Protein AF-A0A3M6WZY7-F1 (afdb_monomer_lite)

Foldseek 3Di:
DPVVVVVVVVVVVVCVPVPQPDDPDDPDDDDPDDDDCVVVVVVVVVVCVVVVNDDDPDDQKDWDQDPVRDIDIDGRD

Structure (mmCIF, N/CA/C/O backbone):
data_AF-A0A3M6WZY7-F1
#
_entry.id   AF-A0A3M6WZY7-F1
#
loop_
_atom_site.group_PDB
_atom_site.id
_atom_site.type_symbol
_atom_site.label_atom_id
_atom_site.label_alt_id
_atom_site.label_comp_id
_atom_site.label_asym_id
_atom_site.label_entity_id
_atom_site.label_seq_id
_atom_sit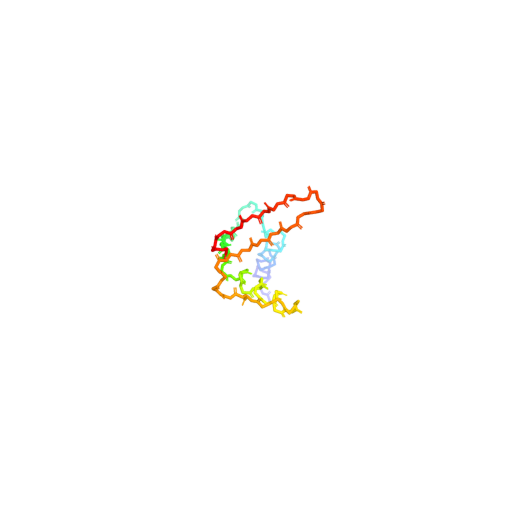e.pdbx_PDB_ins_code
_atom_site.Cartn_x
_atom_site.Cartn_y
_atom_site.Cartn_z
_atom_site.occupancy
_atom_site.B_iso_or_equiv
_atom_site.auth_seq_id
_atom_site.auth_comp_id
_atom_site.auth_asym_id
_atom_site.auth_atom_id
_atom_site.pdbx_PDB_model_num
ATOM 1 N N . MET A 1 1 ? 41.243 8.417 -57.395 1.00 58.38 1 MET A N 1
ATOM 2 C CA . MET A 1 1 ? 40.151 8.523 -56.404 1.00 58.38 1 MET A CA 1
ATOM 3 C C . MET A 1 1 ? 38.851 8.551 -57.183 1.00 58.38 1 MET A C 1
ATOM 5 O O . MET A 1 1 ? 38.611 9.527 -57.876 1.00 58.38 1 MET A O 1
ATOM 9 N N . ASP A 1 2 ? 38.063 7.479 -57.147 1.00 79.44 2 ASP A N 1
ATOM 10 C CA . ASP A 1 2 ? 36.854 7.368 -57.975 1.00 79.44 2 ASP A CA 1
ATOM 11 C C . ASP A 1 2 ? 35.759 8.312 -57.466 1.00 79.44 2 ASP A C 1
ATOM 13 O O . ASP A 1 2 ? 35.062 8.036 -56.483 1.00 79.44 2 ASP A O 1
ATOM 17 N N . HIS A 1 3 ? 35.626 9.459 -58.130 1.00 78.38 3 HIS A N 1
ATOM 18 C CA . HIS A 1 3 ? 34.750 10.554 -57.713 1.00 78.38 3 HIS A CA 1
ATOM 19 C C . HIS A 1 3 ? 33.265 10.159 -57.674 1.00 78.38 3 HIS A C 1
ATOM 21 O O . HIS A 1 3 ? 32.536 10.614 -56.794 1.00 78.38 3 HIS A O 1
ATOM 27 N N . GLU A 1 4 ? 32.821 9.250 -58.546 1.00 82.00 4 GLU A N 1
ATOM 28 C CA . GLU A 1 4 ? 31.437 8.754 -58.558 1.00 82.00 4 GLU A CA 1
ATOM 29 C C . GLU A 1 4 ? 31.090 7.928 -57.316 1.00 82.00 4 GLU A C 1
ATOM 31 O O . GLU A 1 4 ? 30.008 8.063 -56.736 1.00 82.00 4 GLU A O 1
ATOM 36 N N . LYS A 1 5 ? 32.028 7.089 -56.865 1.00 82.19 5 LYS A N 1
ATOM 37 C CA . LYS A 1 5 ? 31.856 6.267 -55.664 1.00 82.19 5 LYS A CA 1
ATOM 38 C C . LYS A 1 5 ? 31.802 7.149 -54.418 1.00 82.19 5 LYS A C 1
ATOM 40 O O . LYS A 1 5 ? 30.973 6.916 -53.537 1.00 82.19 5 LYS A O 1
ATOM 45 N N . LEU A 1 6 ? 32.627 8.198 -54.384 1.00 81.19 6 LEU A N 1
ATOM 46 C CA . LEU A 1 6 ? 32.607 9.202 -53.321 1.00 81.19 6 LEU A CA 1
ATOM 47 C C . LEU A 1 6 ? 31.283 9.984 -53.302 1.00 81.19 6 LEU A C 1
ATOM 49 O O . LEU A 1 6 ? 30.686 10.145 -52.238 1.00 81.19 6 LEU A O 1
ATOM 53 N N . ALA A 1 7 ? 30.788 10.411 -54.467 1.00 80.38 7 ALA A N 1
ATOM 54 C CA . ALA A 1 7 ? 29.526 11.139 -54.599 1.00 80.38 7 ALA A CA 1
ATOM 55 C C . ALA A 1 7 ? 28.319 10.287 -54.170 1.00 80.38 7 ALA A C 1
ATOM 57 O O . ALA A 1 7 ? 27.445 10.755 -53.435 1.00 80.38 7 ALA A O 1
ATOM 58 N N . ARG A 1 8 ? 28.292 9.003 -54.551 1.00 79.38 8 ARG A N 1
ATOM 59 C CA . ARG A 1 8 ? 27.248 8.060 -54.125 1.00 79.38 8 ARG A CA 1
ATOM 60 C C . ARG A 1 8 ? 27.262 7.849 -52.608 1.00 79.38 8 ARG A C 1
ATOM 62 O O . ARG A 1 8 ? 26.200 7.828 -51.987 1.00 79.38 8 ARG A O 1
ATOM 69 N N . MET A 1 9 ? 28.448 7.752 -52.006 1.00 76.25 9 MET A N 1
ATOM 70 C CA . MET A 1 9 ? 28.598 7.612 -50.556 1.00 76.25 9 MET A CA 1
ATOM 71 C C . MET A 1 9 ? 28.149 8.877 -49.809 1.00 76.25 9 MET A C 1
ATOM 73 O O . MET A 1 9 ? 27.417 8.782 -48.827 1.00 76.25 9 MET A O 1
ATOM 77 N N . GLN A 1 10 ? 28.502 10.066 -50.304 1.00 72.25 10 GLN A N 1
ATOM 78 C CA . GLN A 1 10 ? 28.060 11.336 -49.719 1.00 72.25 10 GLN A CA 1
ATOM 79 C C . GLN A 1 10 ? 26.538 11.528 -49.813 1.00 72.25 10 GLN A C 1
ATOM 81 O O . GLN A 1 10 ? 25.921 11.979 -48.847 1.00 72.25 10 GLN A O 1
ATOM 86 N N . ASN A 1 11 ? 25.912 11.136 -50.926 1.00 68.25 11 ASN A N 1
ATOM 87 C CA . ASN A 1 11 ? 24.456 11.192 -51.081 1.00 68.25 11 ASN A CA 1
ATOM 88 C C . ASN A 1 11 ? 23.735 10.225 -50.131 1.00 68.25 11 ASN A C 1
ATOM 90 O O . ASN A 1 11 ? 22.743 10.607 -49.511 1.00 68.25 11 ASN A O 1
ATOM 94 N N . ALA A 1 12 ? 24.259 9.010 -49.948 1.00 66.56 12 ALA A N 1
ATOM 95 C CA . ALA A 1 12 ? 23.708 8.049 -48.993 1.00 66.56 12 ALA A CA 1
ATOM 96 C C . ALA A 1 12 ? 23.780 8.565 -47.542 1.00 66.56 12 ALA A C 1
ATOM 98 O O . ALA A 1 12 ? 22.812 8.443 -46.791 1.00 66.56 12 ALA A O 1
ATOM 99 N N . VAL A 1 13 ? 24.892 9.203 -47.161 1.00 65.50 13 VAL A N 1
ATOM 100 C CA . VAL A 1 13 ? 25.088 9.776 -45.817 1.00 65.50 13 VAL A CA 1
ATOM 101 C C . VAL A 1 13 ? 24.195 10.999 -45.577 1.00 65.50 13 VAL A C 1
ATOM 103 O O . VAL A 1 13 ? 23.612 11.131 -44.502 1.00 65.50 13 VAL A O 1
ATOM 106 N N . ARG A 1 14 ? 24.017 11.874 -46.576 1.00 62.81 14 ARG A N 1
ATOM 107 C CA . ARG A 1 14 ? 23.101 13.028 -46.479 1.00 62.81 14 ARG A CA 1
ATOM 108 C C . ARG A 1 14 ? 21.647 12.598 -46.283 1.00 62.81 14 ARG A C 1
ATOM 110 O O . ARG A 1 14 ? 20.946 13.189 -45.465 1.00 62.81 14 ARG A O 1
ATOM 117 N N . ILE A 1 15 ? 21.213 11.548 -46.980 1.00 60.31 15 ILE A N 1
ATOM 118 C CA . ILE A 1 15 ? 19.882 10.959 -46.785 1.00 60.31 15 ILE A CA 1
ATOM 119 C C . ILE A 1 15 ? 19.772 10.344 -45.380 1.00 60.31 15 ILE A C 1
ATOM 121 O O . ILE A 1 15 ? 18.769 10.546 -44.706 1.00 60.31 15 ILE A O 1
ATOM 125 N N . ALA A 1 16 ? 20.801 9.652 -44.887 1.00 57.62 16 ALA A N 1
ATOM 126 C CA . ALA A 1 16 ? 20.768 9.042 -43.556 1.00 57.62 16 ALA A CA 1
ATOM 127 C C . ALA A 1 16 ? 20.700 10.066 -42.404 1.00 57.62 16 ALA A C 1
ATOM 129 O O . ALA A 1 16 ? 20.003 9.822 -41.419 1.00 57.62 16 ALA A O 1
ATOM 130 N N . ASN A 1 17 ? 21.379 11.212 -42.532 1.00 57.19 17 ASN A N 1
ATOM 131 C CA . ASN A 1 17 ? 21.495 12.199 -41.452 1.00 57.19 17 ASN A CA 1
ATOM 132 C C . ASN A 1 17 ? 20.315 13.184 -41.377 1.00 57.19 17 ASN A C 1
ATOM 134 O O . ASN A 1 17 ? 19.936 13.577 -40.279 1.00 57.19 17 ASN A O 1
ATOM 138 N N . ASN A 1 18 ? 19.700 13.550 -42.510 1.00 53.97 18 ASN A N 1
ATOM 139 C CA . ASN A 1 18 ? 18.532 14.448 -42.528 1.00 53.97 18 ASN A CA 1
ATOM 140 C C . ASN A 1 18 ? 17.185 13.704 -42.502 1.00 53.97 18 ASN A C 1
ATOM 142 O O . ASN A 1 18 ? 16.136 14.337 -42.389 1.00 53.97 18 ASN A O 1
ATOM 146 N N . VAL A 1 19 ? 17.184 12.372 -42.650 1.00 52.66 19 VAL A N 1
ATOM 147 C CA . VAL A 1 19 ? 15.972 11.581 -42.917 1.00 52.66 19 VAL A CA 1
ATOM 148 C C . VAL A 1 19 ? 15.894 10.330 -42.036 1.00 52.66 19 VAL A C 1
ATOM 150 O O . VAL A 1 19 ? 15.384 9.285 -42.439 1.00 52.66 19 VAL A O 1
ATOM 153 N N . THR A 1 20 ? 16.272 10.428 -40.764 1.00 56.38 20 THR A N 1
ATOM 154 C CA . THR A 1 20 ? 15.883 9.460 -39.716 1.00 56.38 20 THR A CA 1
ATOM 155 C C . THR A 1 20 ? 14.375 9.550 -39.387 1.00 56.38 20 THR A C 1
ATOM 157 O O . THR A 1 20 ? 13.962 9.475 -38.234 1.00 56.38 20 THR A O 1
ATOM 160 N N . GLY A 1 21 ? 13.522 9.715 -40.409 1.00 58.00 21 GLY A N 1
ATOM 161 C CA . GLY A 1 21 ? 12.064 9.784 -40.276 1.00 58.00 21 GLY A CA 1
ATOM 162 C C . GLY A 1 21 ? 11.259 10.251 -41.500 1.00 58.00 21 GLY A C 1
ATOM 163 O O . GLY A 1 21 ? 10.034 10.278 -41.413 1.00 58.00 21 GLY A O 1
ATOM 164 N N . GLY A 1 22 ? 11.880 10.627 -42.625 1.00 67.19 22 GLY A N 1
ATOM 165 C CA . GLY A 1 22 ? 11.147 11.103 -43.811 1.00 67.19 22 GLY A CA 1
ATOM 166 C C . GLY A 1 22 ? 10.624 10.001 -44.744 1.00 67.19 22 GLY A C 1
ATOM 167 O O . GLY A 1 22 ? 10.929 8.817 -44.614 1.00 67.19 22 GLY A O 1
ATOM 168 N N . LYS A 1 23 ? 9.782 10.406 -45.701 1.00 58.81 23 LYS A N 1
ATOM 169 C CA . LYS A 1 23 ? 9.070 9.514 -46.630 1.00 58.81 23 LYS A CA 1
ATOM 170 C C . LYS A 1 23 ? 10.064 8.662 -47.436 1.00 58.81 23 LYS A C 1
ATOM 172 O O . LYS A 1 23 ? 10.880 9.201 -48.172 1.00 58.81 23 LYS A O 1
ATOM 177 N N . GLY A 1 24 ? 9.974 7.338 -47.305 1.00 69.56 24 GLY A N 1
ATOM 178 C CA . GLY A 1 24 ? 10.822 6.381 -48.027 1.00 69.56 24 GLY A CA 1
ATOM 179 C C . GLY A 1 24 ? 12.022 5.842 -47.243 1.00 69.56 24 GLY A C 1
ATOM 180 O O . GLY A 1 24 ? 12.639 4.888 -47.712 1.00 69.56 24 GLY A O 1
ATOM 181 N N . THR A 1 25 ? 12.340 6.363 -46.048 1.00 70.06 25 THR A N 1
ATOM 182 C CA . THR A 1 25 ? 13.380 5.740 -45.216 1.00 70.06 25 THR A CA 1
ATOM 183 C C . THR A 1 25 ? 12.833 4.557 -44.414 1.00 70.06 25 THR A C 1
ATOM 185 O O . THR A 1 25 ? 11.688 4.597 -43.945 1.00 70.06 25 THR A O 1
ATOM 188 N N . PRO A 1 26 ? 13.614 3.468 -44.257 1.00 75.88 26 PRO A N 1
ATOM 189 C CA . PRO A 1 26 ? 13.188 2.318 -43.470 1.00 75.88 26 PRO A CA 1
ATOM 190 C C . PRO A 1 26 ? 12.839 2.735 -42.037 1.00 75.88 26 PRO A C 1
ATOM 192 O O . PRO A 1 26 ? 13.697 3.166 -41.265 1.00 75.88 26 PRO A O 1
ATOM 195 N N . ARG A 1 27 ? 11.564 2.599 -41.654 1.00 76.00 27 ARG A N 1
ATOM 196 C CA . ARG A 1 27 ? 11.132 2.884 -40.280 1.00 76.00 27 ARG A CA 1
ATOM 197 C C . ARG A 1 27 ? 11.604 1.762 -39.362 1.00 76.00 27 ARG A C 1
ATOM 199 O O . ARG A 1 27 ? 11.254 0.599 -39.565 1.00 76.00 27 ARG A O 1
ATOM 206 N N . ARG A 1 28 ? 12.336 2.111 -38.301 1.00 77.12 28 ARG A N 1
ATOM 207 C CA . ARG A 1 28 ? 12.647 1.167 -37.220 1.00 77.12 28 ARG A CA 1
ATOM 208 C C . ARG A 1 28 ? 11.338 0.728 -36.553 1.00 77.12 28 ARG A C 1
ATOM 210 O O . ARG A 1 28 ? 10.534 1.566 -36.146 1.00 77.12 28 ARG A O 1
ATOM 217 N N . LYS A 1 29 ? 11.122 -0.582 -36.417 1.00 78.38 29 LYS A N 1
ATOM 218 C CA . LYS A 1 29 ? 9.995 -1.117 -35.643 1.00 78.38 29 LYS A CA 1
ATOM 219 C C . LYS A 1 29 ? 10.174 -0.742 -34.171 1.00 78.38 29 LYS A C 1
ATOM 221 O O . LYS A 1 29 ? 11.189 -1.068 -33.560 1.00 78.38 29 LYS A O 1
ATOM 226 N N . MET A 1 30 ? 9.190 -0.049 -33.605 1.00 77.12 30 MET A N 1
ATOM 227 C CA . MET A 1 30 ? 9.159 0.250 -32.178 1.00 77.12 30 MET A CA 1
ATOM 228 C C . MET A 1 30 ? 8.718 -1.001 -31.416 1.00 77.12 30 MET A C 1
ATOM 230 O O . MET A 1 30 ? 7.591 -1.467 -31.579 1.00 77.12 30 MET A O 1
ATOM 234 N N . LYS A 1 31 ? 9.593 -1.533 -30.559 1.00 82.62 31 LYS A N 1
ATOM 235 C CA . LYS A 1 31 ? 9.212 -2.543 -29.570 1.00 82.62 31 LYS A CA 1
ATOM 236 C C . LYS A 1 31 ? 8.561 -1.825 -28.391 1.00 82.62 31 LYS A C 1
ATOM 238 O O . LYS A 1 31 ? 9.249 -1.174 -27.607 1.00 82.62 31 LYS A O 1
ATOM 243 N N . LYS A 1 32 ? 7.238 -1.927 -28.263 1.00 78.06 32 LYS A N 1
ATOM 244 C CA . LYS A 1 32 ? 6.530 -1.444 -27.073 1.00 78.06 32 LYS A CA 1
ATOM 245 C C . LYS A 1 32 ? 6.799 -2.436 -25.941 1.00 78.06 32 LYS A C 1
ATOM 247 O O . LYS A 1 32 ? 6.250 -3.530 -25.927 1.00 78.06 32 LYS A O 1
ATOM 252 N N . VAL A 1 33 ? 7.722 -2.091 -25.046 1.00 81.44 33 VAL A N 1
ATOM 253 C CA . VAL A 1 33 ? 8.031 -2.913 -23.870 1.00 81.44 33 VAL A CA 1
ATOM 254 C C . VAL A 1 33 ? 7.032 -2.561 -22.774 1.00 81.44 33 VAL A C 1
ATOM 256 O O . VAL A 1 33 ? 7.010 -1.429 -22.292 1.00 81.44 33 VAL A O 1
ATOM 259 N N . HIS A 1 34 ? 6.203 -3.524 -22.382 1.00 79.81 34 HIS A N 1
ATOM 260 C CA . HIS A 1 34 ? 5.405 -3.415 -21.169 1.00 79.81 34 HIS A CA 1
ATOM 261 C C . HIS A 1 34 ? 6.305 -3.723 -19.974 1.00 79.81 34 HIS A C 1
ATOM 263 O O . HIS A 1 34 ? 6.889 -4.801 -19.885 1.00 79.81 34 HIS A O 1
ATOM 269 N N . LYS A 1 35 ? 6.480 -2.736 -19.092 1.00 73.19 35 LYS A N 1
ATOM 270 C CA . LYS A 1 35 ? 7.183 -2.924 -17.822 1.00 73.19 35 LYS A CA 1
ATOM 271 C C . LYS A 1 35 ? 6.264 -3.738 -16.913 1.00 73.19 35 LYS A C 1
ATOM 273 O O . LYS A 1 35 ? 5.101 -3.375 -16.763 1.00 73.19 35 LYS A O 1
ATOM 278 N N . SER A 1 36 ? 6.763 -4.836 -16.350 1.00 68.56 36 SER A N 1
ATOM 279 C CA . SER A 1 36 ? 6.007 -5.588 -15.351 1.00 68.56 36 SER A CA 1
ATOM 280 C C . SER A 1 36 ? 6.000 -4.820 -14.025 1.00 68.56 36 SER A C 1
ATOM 282 O O . SER A 1 36 ? 7.024 -4.281 -13.595 1.00 68.56 36 SER A O 1
ATOM 284 N N . SER A 1 37 ? 4.840 -4.781 -13.372 1.00 66.25 37 SER A N 1
ATOM 285 C CA . SER A 1 37 ? 4.607 -4.110 -12.084 1.00 66.25 37 SER A CA 1
ATOM 286 C C . SER A 1 37 ? 5.373 -4.736 -10.908 1.00 66.25 37 SER A C 1
ATOM 288 O O . SER A 1 37 ? 5.509 -4.114 -9.861 1.00 66.25 37 SER A O 1
ATOM 290 N N . GLY A 1 38 ? 5.946 -5.935 -11.067 1.00 66.62 38 GLY A N 1
ATOM 291 C CA . GLY A 1 38 ? 6.652 -6.641 -9.988 1.00 66.62 38 GLY A CA 1
ATOM 292 C C . GLY A 1 38 ? 7.949 -5.973 -9.509 1.00 66.62 38 GLY A C 1
ATOM 293 O O . GLY A 1 38 ? 8.451 -6.297 -8.435 1.00 66.62 38 GLY A O 1
ATOM 294 N N . THR A 1 39 ? 8.504 -5.025 -10.273 1.00 68.38 39 THR A N 1
ATOM 295 C CA . THR A 1 39 ? 9.678 -4.252 -9.821 1.00 68.38 39 THR A CA 1
ATOM 296 C C . THR A 1 39 ? 9.291 -3.176 -8.808 1.00 68.38 39 THR A C 1
ATOM 298 O O . THR A 1 39 ? 10.111 -2.791 -7.973 1.00 68.38 39 THR A O 1
ATOM 301 N N . ASP A 1 40 ? 8.058 -2.679 -8.885 1.00 77.31 40 ASP A N 1
ATOM 302 C CA . ASP A 1 40 ? 7.613 -1.558 -8.065 1.00 77.31 40 ASP A CA 1
ATOM 303 C C . ASP A 1 40 ? 7.323 -2.000 -6.628 1.00 77.31 40 ASP A C 1
ATOM 305 O O . ASP A 1 40 ? 7.667 -1.273 -5.700 1.00 77.31 40 ASP A O 1
ATOM 309 N N . ASP A 1 41 ? 6.857 -3.236 -6.425 1.00 84.00 41 ASP A N 1
ATOM 310 C CA . ASP A 1 41 ? 6.654 -3.810 -5.089 1.00 84.00 41 ASP A CA 1
ATOM 311 C C . ASP A 1 41 ? 7.966 -3.905 -4.285 1.00 84.00 41 ASP A C 1
ATOM 313 O O . ASP A 1 41 ? 8.051 -3.461 -3.142 1.00 84.00 41 ASP A O 1
ATOM 317 N N . LYS A 1 42 ? 9.071 -4.343 -4.907 1.00 86.38 42 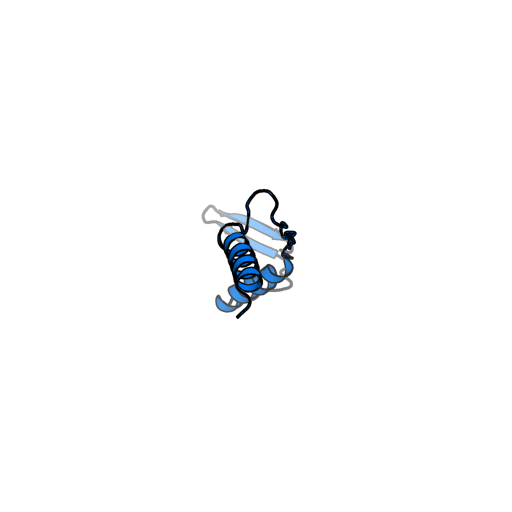LYS A N 1
ATOM 318 C CA . LYS A 1 42 ? 10.390 -4.369 -4.241 1.00 86.38 42 LYS A CA 1
ATOM 319 C C . LYS A 1 42 ? 10.895 -2.975 -3.866 1.00 86.38 42 LYS A C 1
ATOM 321 O O . LYS A 1 42 ? 11.554 -2.813 -2.838 1.00 86.38 42 LYS A O 1
ATOM 326 N N . LYS A 1 43 ? 10.610 -1.965 -4.693 1.00 87.69 43 LYS A N 1
ATOM 327 C CA . LYS A 1 43 ? 10.966 -0.569 -4.396 1.00 87.69 43 LYS A CA 1
ATOM 328 C C . LYS A 1 43 ? 10.117 -0.016 -3.258 1.00 87.69 43 LYS A C 1
ATOM 330 O O . LYS A 1 43 ? 10.665 0.666 -2.396 1.00 87.69 43 LYS A O 1
ATOM 335 N N . LEU A 1 44 ? 8.826 -0.343 -3.236 1.00 88.88 44 LEU A N 1
ATOM 336 C CA . LEU A 1 44 ? 7.908 0.018 -2.162 1.00 88.88 44 LEU A CA 1
ATOM 337 C C . LEU A 1 44 ? 8.362 -0.590 -0.831 1.00 88.88 44 LEU A C 1
ATOM 339 O O . LEU A 1 44 ? 8.558 0.140 0.136 1.00 88.88 44 LEU A O 1
ATOM 343 N N . GLN A 1 45 ? 8.651 -1.892 -0.808 1.00 88.69 45 GLN A N 1
ATOM 344 C CA . GLN A 1 45 ? 9.192 -2.575 0.370 1.00 88.69 45 GLN A CA 1
ATOM 345 C C . GLN A 1 45 ? 10.522 -1.961 0.833 1.00 88.69 45 GLN A C 1
ATOM 347 O O . GLN A 1 45 ? 10.750 -1.769 2.027 1.00 88.69 45 GLN A O 1
ATOM 352 N N . GLY A 1 46 ? 11.401 -1.591 -0.104 1.00 91.12 46 GLY A N 1
ATOM 353 C CA . GLY A 1 46 ? 12.641 -0.881 0.209 1.00 91.12 46 GLY A CA 1
ATOM 354 C C . GLY A 1 46 ? 12.412 0.510 0.812 1.00 91.12 46 GLY A C 1
ATOM 355 O O . GLY A 1 46 ? 13.138 0.903 1.724 1.00 91.12 46 GLY A O 1
ATOM 356 N N . ALA A 1 47 ? 11.412 1.252 0.333 1.00 91.81 47 ALA A N 1
ATOM 357 C CA . ALA A 1 47 ? 11.046 2.558 0.877 1.00 91.81 47 ALA A CA 1
ATOM 358 C C . ALA A 1 47 ? 10.464 2.444 2.296 1.00 91.81 47 ALA A C 1
ATOM 360 O O . ALA A 1 47 ? 10.888 3.181 3.183 1.00 91.81 47 ALA A O 1
ATOM 361 N N . LEU A 1 48 ? 9.573 1.477 2.534 1.00 92.44 48 LEU A N 1
ATOM 362 C CA . LEU A 1 48 ? 8.985 1.212 3.853 1.00 92.44 48 LEU A CA 1
ATOM 363 C C . LEU A 1 48 ? 10.050 0.814 4.885 1.00 92.44 48 LEU A C 1
ATOM 365 O O . LEU A 1 48 ? 10.069 1.357 5.989 1.00 92.44 48 LEU A O 1
ATOM 369 N N . LYS A 1 49 ? 11.011 -0.037 4.499 1.00 91.00 49 LYS A N 1
ATOM 370 C CA . LYS A 1 49 ? 12.142 -0.407 5.367 1.00 91.00 49 LYS A CA 1
ATOM 371 C C . LYS A 1 49 ? 13.014 0.785 5.763 1.00 91.00 49 LYS A C 1
ATOM 373 O O . LYS A 1 49 ? 13.481 0.828 6.894 1.00 91.00 49 LYS A O 1
ATOM 378 N N . LYS A 1 50 ? 13.228 1.761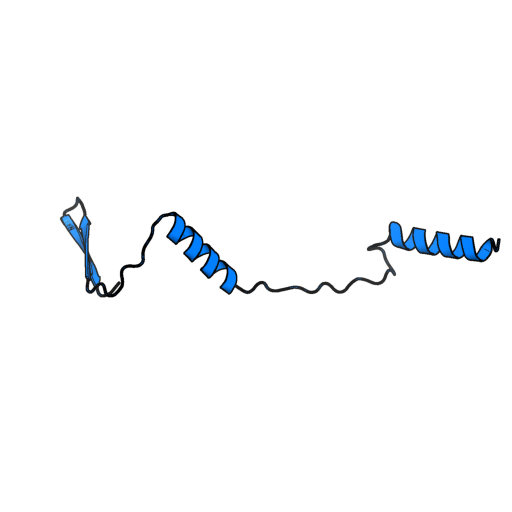 4.871 1.00 93.56 50 LYS A N 1
ATOM 379 C CA . LYS A 1 50 ? 13.994 2.986 5.189 1.00 93.56 50 LYS A CA 1
ATOM 380 C C . LYS A 1 50 ? 13.291 3.881 6.205 1.00 93.56 50 LYS A C 1
ATOM 382 O O . LYS A 1 50 ? 13.959 4.586 6.950 1.00 93.56 50 LYS A O 1
ATOM 387 N N . LEU A 1 51 ? 11.961 3.849 6.226 1.00 95.19 51 LEU A N 1
ATOM 388 C CA . LEU A 1 51 ? 11.142 4.528 7.229 1.00 95.19 51 LEU A CA 1
ATOM 389 C C . LEU A 1 51 ? 11.008 3.705 8.523 1.00 95.19 51 LEU A C 1
ATOM 391 O O . LEU A 1 51 ? 10.225 4.069 9.392 1.00 95.19 51 LEU A O 1
ATOM 395 N N . ASN A 1 52 ? 11.755 2.600 8.650 1.00 90.88 52 ASN A N 1
ATOM 396 C CA . ASN A 1 52 ? 11.685 1.643 9.753 1.00 90.88 52 ASN A CA 1
ATOM 397 C C . ASN A 1 52 ? 10.286 1.038 9.967 1.00 90.88 52 ASN A C 1
ATOM 399 O O . ASN A 1 52 ? 9.961 0.602 11.070 1.00 90.88 52 ASN A O 1
ATOM 403 N N . VAL A 1 53 ? 9.463 0.969 8.917 1.00 92.62 53 VAL A N 1
ATOM 404 C CA . VAL A 1 53 ? 8.165 0.291 8.976 1.00 92.62 53 VAL A CA 1
ATOM 405 C C . VAL A 1 53 ? 8.406 -1.214 8.941 1.00 92.62 53 VAL A C 1
ATOM 407 O O . VAL A 1 53 ? 8.959 -1.739 7.972 1.00 92.62 53 VAL A O 1
ATOM 410 N N . GLN A 1 54 ? 7.988 -1.904 10.002 1.00 87.06 54 GLN A N 1
ATOM 411 C CA . GLN A 1 54 ? 8.041 -3.360 10.107 1.00 87.06 54 GLN A CA 1
ATOM 412 C C . GLN A 1 54 ? 6.617 -3.924 10.081 1.00 87.06 54 GLN A C 1
ATOM 414 O O . GLN A 1 54 ? 5.772 -3.436 10.835 1.00 87.06 54 GLN A O 1
ATOM 419 N N . PRO A 1 55 ? 6.323 -4.928 9.237 1.00 86.69 55 PRO A N 1
ATOM 420 C CA . PRO A 1 55 ? 5.021 -5.575 9.244 1.00 86.69 55 PRO A CA 1
ATOM 421 C C . PRO A 1 55 ? 4.851 -6.371 10.542 1.00 86.69 55 PRO A C 1
ATOM 423 O O . PRO A 1 55 ? 5.686 -7.210 10.879 1.00 86.69 55 PRO A O 1
ATOM 426 N N . ILE A 1 56 ? 3.760 -6.116 11.258 1.00 87.69 56 ILE A N 1
ATOM 427 C CA . ILE A 1 56 ? 3.341 -6.921 12.406 1.00 87.69 56 ILE A CA 1
ATOM 428 C C . ILE A 1 56 ? 2.402 -7.993 11.858 1.00 87.69 56 ILE A C 1
ATOM 430 O O . ILE A 1 56 ? 1.423 -7.675 11.190 1.00 87.69 56 ILE A O 1
ATOM 434 N N . THR A 1 57 ? 2.737 -9.260 12.085 1.00 88.00 57 THR A N 1
ATOM 435 C CA . THR A 1 57 ? 1.932 -10.394 11.605 1.00 88.00 57 THR A CA 1
ATOM 436 C C . THR A 1 57 ? 1.023 -10.906 12.718 1.00 88.00 57 THR A C 1
ATOM 438 O O . THR A 1 57 ? 1.368 -10.765 13.888 1.00 88.00 57 THR A O 1
ATOM 441 N N . ALA A 1 58 ? -0.108 -11.512 12.342 1.00 88.38 58 ALA A N 1
ATOM 442 C CA . ALA A 1 58 ? -1.057 -12.155 13.257 1.00 88.38 58 ALA A CA 1
ATOM 443 C C . ALA A 1 58 ? -1.696 -11.209 14.294 1.00 88.38 58 ALA A C 1
ATOM 445 O O . ALA A 1 58 ? -1.623 -11.443 15.498 1.00 88.38 58 ALA A O 1
ATOM 446 N N . ILE A 1 59 ? -2.341 -10.142 13.821 1.00 90.12 59 ILE A N 1
ATOM 447 C CA . ILE A 1 59 ? -3.177 -9.290 14.671 1.00 90.12 59 ILE A CA 1
ATOM 448 C C . ILE A 1 59 ? -4.588 -9.885 14.711 1.00 90.12 59 ILE A C 1
ATOM 450 O O . ILE A 1 59 ? -5.199 -10.084 13.665 1.00 90.12 59 ILE A O 1
ATOM 454 N N . GLU A 1 60 ? -5.106 -10.175 15.905 1.00 91.38 60 GLU A N 1
ATOM 455 C CA . GLU A 1 60 ? -6.472 -10.696 16.071 1.00 91.38 60 GLU A CA 1
ATOM 456 C C . GLU A 1 60 ? -7.517 -9.584 15.926 1.00 91.38 60 GLU A C 1
ATOM 458 O O . GLU A 1 60 ? -8.524 -9.749 15.236 1.00 91.38 60 GLU A O 1
ATOM 463 N N . GLU A 1 61 ? -7.251 -8.422 16.526 1.00 90.00 61 GLU A N 1
ATOM 464 C CA . GLU A 1 61 ? -8.142 -7.266 16.487 1.00 90.00 61 GLU A CA 1
ATOM 465 C C . GLU A 1 61 ? -7.399 -5.936 16.674 1.00 90.00 61 GLU A C 1
ATOM 467 O O . GLU A 1 61 ? -6.378 -5.852 17.361 1.00 90.00 61 GLU A O 1
ATOM 472 N N . VAL A 1 62 ? -7.932 -4.870 16.071 1.00 92.38 62 VAL A N 1
ATOM 473 C CA . VAL A 1 62 ? -7.502 -3.482 16.293 1.00 92.38 62 VAL A CA 1
ATOM 474 C C . VAL A 1 62 ? -8.704 -2.653 16.710 1.00 92.38 62 VAL A C 1
ATOM 476 O O . VAL A 1 62 ? -9.693 -2.555 15.984 1.00 92.38 62 VAL A O 1
ATOM 479 N N .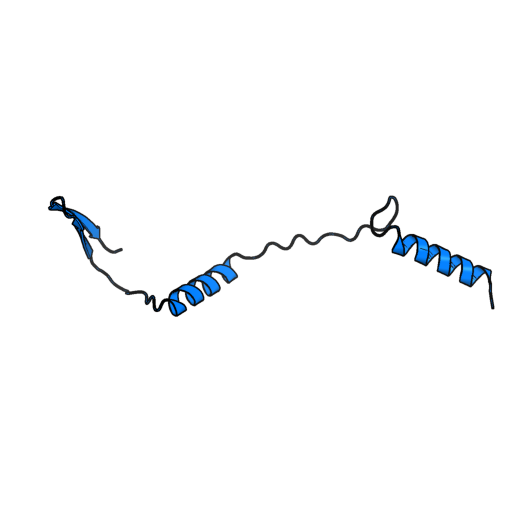 ASN A 1 63 ? -8.576 -1.994 17.860 1.00 94.06 63 ASN A N 1
ATOM 480 C CA . ASN A 1 63 ? -9.567 -1.066 18.387 1.00 94.06 63 ASN A CA 1
ATOM 481 C C . ASN A 1 63 ? -9.019 0.361 18.316 1.00 94.06 63 ASN A C 1
ATOM 483 O O . ASN A 1 63 ? -8.022 0.692 18.959 1.00 94.06 63 ASN A O 1
ATOM 487 N N . MET A 1 64 ? -9.672 1.222 17.539 1.00 94.12 64 MET A N 1
ATOM 488 C CA . MET A 1 64 ? -9.352 2.645 17.467 1.00 94.12 64 MET A CA 1
ATOM 489 C C . MET A 1 64 ? -10.380 3.449 18.258 1.00 94.12 64 MET A C 1
ATOM 491 O O . MET A 1 64 ? -11.535 3.564 17.849 1.00 94.12 64 MET A O 1
ATOM 495 N N . PHE A 1 65 ? -9.944 4.039 19.369 1.00 95.69 65 PHE A N 1
ATOM 496 C CA . PHE A 1 65 ? -10.765 4.913 20.204 1.00 95.69 65 PHE A CA 1
ATOM 497 C C . PHE A 1 65 ? -10.688 6.351 19.691 1.00 95.69 65 PHE A C 1
ATOM 499 O O . PHE A 1 65 ? -9.610 6.949 19.653 1.00 95.69 65 PHE A O 1
ATOM 506 N N . LYS A 1 66 ? -11.825 6.914 19.280 1.00 94.00 66 LYS A N 1
ATOM 507 C CA . LYS A 1 66 ? -11.915 8.325 18.895 1.00 94.00 66 LYS A CA 1
ATOM 508 C C . LYS A 1 66 ? -12.195 9.208 20.104 1.00 94.00 66 LYS A C 1
ATOM 510 O O . LYS A 1 66 ? -12.749 8.762 21.104 1.00 94.00 66 LYS A O 1
ATOM 515 N N . GLN A 1 67 ? -11.864 10.490 19.969 1.00 93.56 67 GLN A N 1
ATOM 516 C CA . GLN A 1 67 ? -12.142 11.507 20.988 1.00 93.56 67 GLN A CA 1
ATOM 517 C C . GLN A 1 67 ? -13.648 11.676 21.251 1.00 93.56 67 GLN A C 1
ATOM 519 O O . GLN A 1 67 ? -14.039 11.964 22.375 1.00 93.56 67 GLN A O 1
ATOM 524 N N . ASP A 1 68 ? -14.486 11.399 20.248 1.00 92.62 68 ASP A N 1
ATOM 525 C CA . ASP A 1 68 ? -15.950 11.471 20.350 1.00 92.62 68 ASP A CA 1
ATOM 526 C C . ASP A 1 68 ? -16.572 10.273 21.103 1.00 92.62 68 ASP A C 1
ATOM 528 O O . ASP A 1 68 ? -17.790 10.126 21.137 1.00 92.62 68 ASP A O 1
ATOM 532 N N . GLY A 1 69 ? -15.754 9.364 21.649 1.00 89.69 69 GLY A N 1
ATOM 533 C CA . GLY A 1 69 ? -16.204 8.163 22.366 1.00 89.69 69 GLY A CA 1
ATOM 534 C C . GLY A 1 69 ? -16.570 6.974 21.472 1.00 89.69 69 GLY A C 1
ATOM 535 O O . GLY A 1 69 ? -16.778 5.871 21.971 1.00 89.69 69 GLY A O 1
ATOM 536 N N . ASN A 1 70 ? -16.596 7.158 20.150 1.00 92.50 70 ASN A N 1
ATOM 537 C CA . ASN A 1 70 ? -16.813 6.068 19.202 1.00 92.50 70 ASN A CA 1
ATOM 538 C C . ASN A 1 70 ? -15.567 5.185 19.054 1.00 92.50 70 ASN A C 1
ATOM 540 O O . ASN A 1 70 ? -14.444 5.681 18.922 1.00 92.50 70 ASN A O 1
ATOM 544 N N . VAL A 1 71 ? -15.789 3.873 18.990 1.00 92.38 71 VAL A N 1
ATOM 545 C CA . VAL A 1 71 ? -14.747 2.871 18.740 1.00 92.38 71 VAL A CA 1
ATOM 546 C C . VAL A 1 71 ? -14.902 2.329 17.326 1.00 92.38 71 VAL A C 1
ATOM 548 O O . VAL A 1 71 ? -15.990 1.906 16.939 1.00 92.38 71 V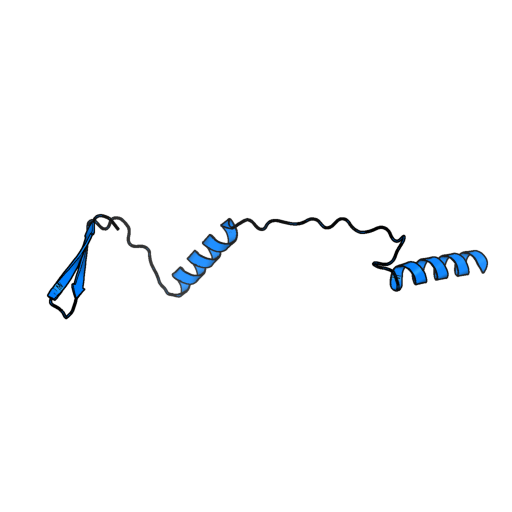AL A O 1
ATOM 551 N N . ILE A 1 72 ? -13.816 2.330 16.551 1.00 94.06 72 ILE A N 1
ATOM 552 C CA . ILE A 1 72 ? -13.740 1.570 15.299 1.00 94.06 72 ILE A CA 1
ATOM 553 C C . ILE A 1 72 ? -13.027 0.254 15.598 1.00 94.06 72 ILE A C 1
ATOM 555 O O . ILE A 1 72 ? -11.878 0.265 16.036 1.00 94.06 72 ILE A O 1
ATOM 559 N N . HIS A 1 73 ? -13.717 -0.855 15.349 1.00 93.88 73 HIS A N 1
ATOM 560 C CA . HIS A 1 73 ? -13.205 -2.206 15.539 1.00 93.88 73 HIS A CA 1
ATOM 561 C C . HIS A 1 73 ? -12.885 -2.852 14.186 1.00 93.88 73 HIS A C 1
ATOM 563 O O . HIS A 1 73 ? -13.742 -2.892 13.299 1.00 93.88 73 HIS A O 1
ATOM 569 N N . PHE A 1 74 ? -11.666 -3.370 14.041 1.00 93.69 74 PHE A N 1
ATOM 570 C CA . PHE A 1 74 ? -11.240 -4.201 12.916 1.00 93.69 74 PHE A CA 1
ATOM 571 C C . PHE A 1 74 ? -10.892 -5.597 13.432 1.00 93.69 74 PHE A C 1
ATOM 573 O O . PHE A 1 74 ? -10.015 -5.729 14.282 1.00 93.69 74 PHE A O 1
ATOM 580 N N . SER A 1 75 ? -11.551 -6.623 12.898 1.00 92.38 75 SER A N 1
ATOM 581 C CA . SER A 1 75 ? -11.224 -8.027 13.166 1.00 92.38 75 SER A CA 1
ATOM 582 C C . SER A 1 75 ? -10.255 -8.540 12.099 1.00 92.38 75 SER A C 1
ATOM 584 O O . SER A 1 75 ? -10.490 -8.301 10.914 1.00 92.38 75 SER A O 1
ATOM 586 N N . ALA A 1 76 ? -9.183 -9.211 12.526 1.00 90.25 76 ALA A N 1
ATOM 587 C CA . ALA A 1 76 ? -8.132 -9.799 11.688 1.00 90.25 76 ALA A CA 1
ATOM 588 C C . ALA A 1 76 ? -7.639 -8.902 10.520 1.00 90.25 76 ALA A C 1
ATOM 590 O O . ALA A 1 76 ? -7.816 -9.273 9.355 1.00 90.25 76 ALA A O 1
ATOM 591 N N . PRO A 1 77 ? -7.064 -7.717 10.810 1.00 84.81 77 PRO A N 1
ATOM 592 C CA . PRO A 1 77 ? -6.588 -6.775 9.793 1.00 84.81 77 PRO A CA 1
ATOM 593 C C . PRO A 1 77 ? -5.252 -7.150 9.130 1.00 84.81 77 PRO A C 1
ATOM 595 O O . PRO A 1 77 ? 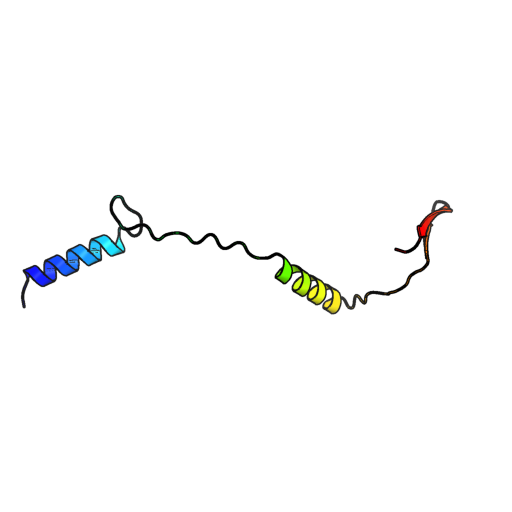-4.440 -7.886 9.738 1.00 84.81 77 PRO A O 1
#

Organism: Hortaea werneckii (NCBI:txid91943)

Radius of gyration: 31.93 Å; chains: 1; bounding box: 57×27×81 Å

Sequence (77 aa):
MDHEKLARMQNAVRIANNVTGGKGTPRRKMKKVHKSSGTDDKKLQGALKKLNVQPITAIEEVNMFKQDGNVIHFSAP

InterPro domains:
  IPR002715 Nascent polypeptide-associated complex NAC domain [PF01849] (41-77)
  IPR002715 Nascent polypeptide-associated complex NAC domain [PS51151] (38-77)
  IPR038187 NAC A/B domain superfamily [G3DSA:2.20.70.30] (53-77)
  IPR039370 Transcription factor BTF3 [PTHR10351] (1-77)

pLDDT: mean 80.33, std 12.24, range [52.66, 95.69]

Secondary structure (DSSP, 8-state):
--HHHHHHHHHHHHHHHH-SSSTTS-PPPP---PPPTHHHHHHHHHHHHHTT--PPP---EEEEE-TTS-EEEEE--